Protein AF-A0A2E0M3D1-F1 (afdb_monomer_lite)

pLDDT: mean 83.85, std 12.65, range [38.84, 95.19]

Radius of gyration: 14.87 Å; chains: 1; bounding box: 35×29×34 Å

Secondary structure (DSSP, 8-state):
-PPPPPSS--HHHHHHHSTTTHHHHHHHHHHHHHHHHSHHHHHHHHHHHHHHHHTT-TTT-SSEEEEETTEEEEE-HHHHHHHTTTT--

Foldseek 3Di:
DPDDDDPDDDPLVVLCVDPNNVVVVVVVVVVVVVVCPDPVNVVVVVVQQVVCVVVVNVPVDDWGWADDDPDTDTHGVVVRVVVVVVPPD

Structure (mmCIF, N/CA/C/O backbone):
data_AF-A0A2E0M3D1-F1
#
_entry.id   AF-A0A2E0M3D1-F1
#
loop_
_atom_site.group_PDB
_atom_site.id
_atom_site.type_symbol
_atom_site.label_atom_id
_atom_site.label_alt_id
_atom_site.label_comp_id
_atom_site.label_asym_id
_atom_site.label_entity_id
_atom_site.label_seq_id
_atom_site.pdbx_PDB_ins_code
_atom_site.Cartn_x
_atom_site.Cartn_y
_atom_site.Cartn_z
_atom_site.occupancy
_atom_site.B_iso_or_equiv
_atom_site.auth_seq_id
_atom_site.auth_comp_id
_atom_site.auth_asym_id
_atom_site.auth_atom_id
_atom_site.pdbx_PDB_model_num
ATOM 1 N N . MET A 1 1 ? -5.887 -12.152 0.221 1.00 46.03 1 MET A N 1
ATOM 2 C CA . MET A 1 1 ? -5.159 -12.496 -1.016 1.00 46.03 1 MET A CA 1
ATOM 3 C C . MET A 1 1 ? -4.745 -11.235 -1.756 1.00 46.03 1 MET A C 1
ATOM 5 O O . MET A 1 1 ? -5.457 -10.237 -1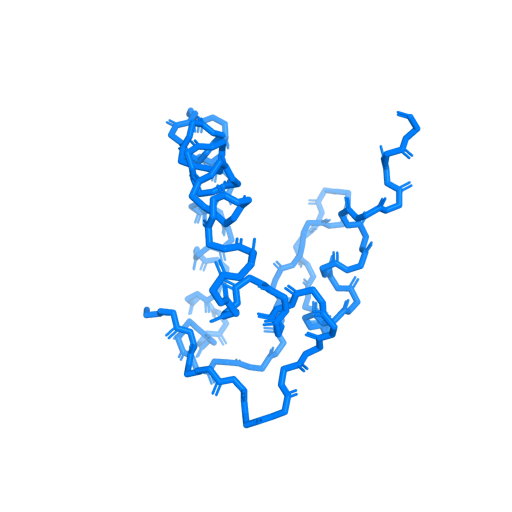.676 1.00 46.03 1 MET A O 1
ATOM 9 N N . ALA A 1 2 ? -3.591 -11.254 -2.426 1.00 54.72 2 ALA A N 1
ATOM 10 C CA . ALA A 1 2 ? -3.259 -10.218 -3.402 1.00 54.72 2 ALA A CA 1
ATOM 11 C C . ALA A 1 2 ? -4.192 -10.370 -4.621 1.00 54.72 2 ALA A C 1
ATOM 13 O O . ALA A 1 2 ? -4.505 -11.504 -4.980 1.00 54.72 2 ALA A O 1
ATOM 14 N N . PRO A 1 3 ? -4.668 -9.273 -5.234 1.00 63.22 3 PRO A N 1
ATOM 15 C CA . PRO A 1 3 ? -5.507 -9.366 -6.425 1.00 63.22 3 PRO A CA 1
ATOM 16 C C . PRO A 1 3 ? -4.739 -10.025 -7.579 1.00 63.22 3 PRO A C 1
ATOM 18 O O . PRO A 1 3 ? -3.511 -9.902 -7.657 1.00 63.22 3 PRO A O 1
ATOM 21 N N . ARG A 1 4 ? -5.468 -10.687 -8.489 1.00 72.94 4 ARG A N 1
ATOM 22 C CA . ARG A 1 4 ? -4.903 -11.201 -9.747 1.00 72.94 4 ARG A CA 1
ATOM 23 C C . ARG A 1 4 ? -4.180 -10.067 -10.483 1.00 72.94 4 ARG A C 1
ATOM 25 O O . ARG A 1 4 ? -4.606 -8.909 -10.431 1.00 72.94 4 ARG A O 1
ATOM 32 N N . ARG A 1 5 ? -3.065 -10.391 -11.146 1.00 74.00 5 ARG A N 1
ATOM 33 C CA . ARG A 1 5 ? -2.336 -9.411 -11.963 1.00 74.00 5 ARG A CA 1
ATOM 34 C C . ARG A 1 5 ? -3.258 -8.927 -13.085 1.00 74.00 5 ARG A C 1
ATOM 36 O O . ARG A 1 5 ? -3.972 -9.724 -13.684 1.00 74.00 5 ARG A O 1
ATOM 43 N N . ALA A 1 6 ? -3.261 -7.622 -13.338 1.00 78.06 6 ALA A N 1
ATOM 44 C CA . ALA A 1 6 ? -4.049 -7.050 -14.424 1.00 78.06 6 ALA A CA 1
ATOM 45 C C . ALA A 1 6 ? -3.498 -7.519 -15.779 1.00 78.06 6 ALA A C 1
ATOM 47 O O . ALA A 1 6 ? -2.279 -7.533 -15.947 1.00 78.06 6 ALA A O 1
ATOM 48 N N . LYS A 1 7 ? -4.387 -7.830 -16.736 1.00 82.62 7 LYS A N 1
ATOM 49 C CA . LYS A 1 7 ? -4.018 -8.210 -18.115 1.00 82.62 7 LYS A CA 1
ATOM 50 C C . LYS A 1 7 ? -3.132 -7.143 -18.773 1.00 82.62 7 LYS A C 1
ATOM 52 O O . LYS A 1 7 ? -2.094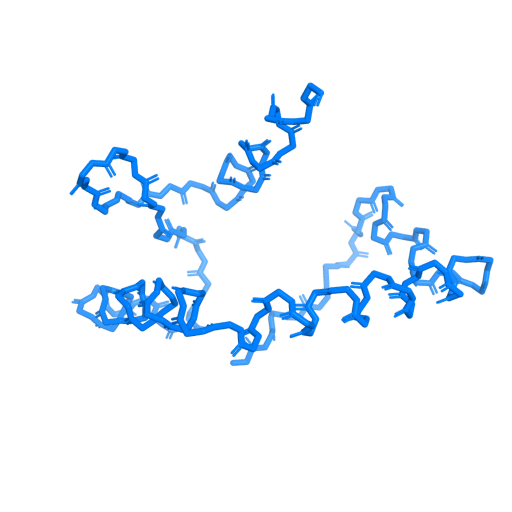 -7.467 -19.330 1.00 82.62 7 LYS A O 1
ATOM 57 N N . ASN A 1 8 ? -3.487 -5.868 -18.587 1.00 85.75 8 ASN A N 1
ATOM 58 C CA . ASN A 1 8 ? -2.731 -4.717 -19.084 1.00 85.75 8 ASN A CA 1
ATOM 59 C C . ASN A 1 8 ? -2.177 -3.889 -17.909 1.00 85.75 8 ASN A C 1
ATOM 61 O O . ASN A 1 8 ? -2.826 -2.941 -17.454 1.00 85.75 8 ASN A O 1
ATOM 65 N N . PRO A 1 9 ? -0.996 -4.238 -17.360 1.00 85.81 9 PRO A N 1
ATOM 66 C CA . PRO A 1 9 ? -0.403 -3.495 -16.256 1.00 85.81 9 PRO A CA 1
ATOM 67 C C . PRO A 1 9 ? 0.091 -2.116 -16.716 1.00 85.81 9 PRO A C 1
ATOM 69 O O . PRO A 1 9 ? 0.574 -1.944 -17.836 1.00 85.81 9 PRO A O 1
ATOM 72 N N . GLY A 1 10 ? 0.026 -1.128 -15.818 1.00 84.94 10 GLY A N 1
ATOM 73 C CA . GLY A 1 10 ? 0.602 0.199 -16.058 1.00 84.94 10 GLY A CA 1
ATOM 74 C C . GLY A 1 10 ? 2.133 0.169 -16.181 1.00 84.94 10 GLY A C 1
ATOM 75 O O . GLY A 1 10 ? 2.774 -0.791 -15.748 1.00 84.94 10 GLY A O 1
ATOM 76 N N . LYS A 1 11 ? 2.724 1.251 -16.716 1.00 89.19 11 LYS A N 1
ATOM 77 C CA . LYS A 1 11 ? 4.160 1.358 -17.066 1.00 89.19 11 LYS A CA 1
ATOM 78 C C . LYS A 1 11 ? 5.104 0.815 -15.979 1.00 89.19 11 LYS A C 1
ATOM 80 O O . LYS A 1 11 ? 5.900 -0.078 -16.248 1.00 89.19 11 LYS A O 1
ATOM 85 N N . THR A 1 12 ? 4.964 1.272 -14.731 1.00 86.94 12 THR A N 1
ATOM 86 C CA . THR A 1 12 ? 5.815 0.835 -13.605 1.00 86.94 12 THR A CA 1
ATOM 87 C C . THR A 1 12 ? 5.648 -0.645 -13.268 1.00 86.94 12 THR A C 1
ATOM 89 O O . THR A 1 12 ? 6.622 -1.334 -12.978 1.00 86.94 12 THR A O 1
ATOM 92 N N . SER A 1 13 ? 4.414 -1.156 -13.310 1.00 87.06 13 SER A N 1
ATOM 93 C CA . SER A 1 13 ? 4.155 -2.568 -13.027 1.00 87.06 13 SER A CA 1
ATOM 94 C C . SER A 1 13 ? 4.709 -3.461 -14.135 1.00 87.06 13 SER A C 1
ATOM 96 O O . SER A 1 13 ? 5.266 -4.509 -13.825 1.00 87.06 13 SER A O 1
ATOM 98 N N . ARG A 1 14 ? 4.630 -3.022 -15.398 1.00 91.50 14 ARG A N 1
ATOM 99 C CA . ARG A 1 14 ? 5.269 -3.697 -16.533 1.00 91.50 14 ARG A CA 1
ATOM 100 C C . ARG A 1 14 ? 6.791 -3.721 -16.383 1.00 91.50 14 ARG A C 1
ATOM 102 O O . ARG A 1 14 ? 7.391 -4.780 -16.509 1.00 91.50 14 ARG A O 1
ATOM 109 N N . TYR A 1 15 ? 7.402 -2.593 -16.014 1.00 92.56 15 TYR A N 1
ATOM 110 C CA . TYR A 1 15 ? 8.840 -2.522 -15.745 1.00 92.56 15 TYR A CA 1
ATOM 111 C C . TYR A 1 15 ? 9.266 -3.498 -14.637 1.00 92.56 15 TYR A C 1
ATOM 113 O O . TYR A 1 15 ? 10.179 -4.288 -14.849 1.00 92.56 15 TYR A O 1
ATOM 121 N N . TYR A 1 16 ? 8.571 -3.531 -13.496 1.00 90.62 16 TYR A N 1
ATOM 122 C CA . TYR A 1 16 ? 8.876 -4.477 -12.410 1.00 90.62 16 TYR A CA 1
ATOM 123 C C . TYR A 1 16 ? 8.675 -5.955 -12.768 1.00 90.62 16 TYR A C 1
ATOM 125 O O . TYR A 1 16 ? 9.262 -6.813 -12.113 1.00 90.62 16 TYR A O 1
ATOM 133 N N . GLN A 1 17 ? 7.846 -6.257 -13.769 1.00 89.12 17 GLN A N 1
ATOM 134 C CA . GLN A 1 17 ? 7.662 -7.615 -14.289 1.00 89.12 17 GLN A CA 1
ATOM 135 C C . GLN A 1 17 ? 8.723 -8.000 -15.332 1.00 89.12 17 GLN A C 1
ATOM 137 O O . GLN A 1 17 ? 8.916 -9.185 -15.574 1.00 89.12 17 GLN A O 1
ATOM 142 N N . SER A 1 18 ? 9.421 -7.027 -15.925 1.00 91.88 18 SER A N 1
ATOM 143 C CA . SER A 1 18 ? 10.496 -7.273 -16.892 1.00 91.88 18 SER A CA 1
ATOM 144 C C . SER A 1 18 ? 11.791 -7.749 -16.222 1.00 91.88 18 SER A C 1
ATOM 146 O O . SER A 1 18 ? 12.061 -7.420 -15.062 1.00 91.88 18 SER A O 1
ATOM 148 N N . ALA A 1 19 ? 12.647 -8.439 -16.984 1.00 90.75 19 ALA A N 1
ATOM 149 C CA . ALA A 1 19 ? 13.983 -8.839 -16.531 1.00 90.75 19 ALA A CA 1
ATOM 150 C C . ALA A 1 19 ? 14.816 -7.630 -16.055 1.00 90.75 19 ALA A C 1
ATOM 152 O O . ALA A 1 19 ? 15.406 -7.661 -14.973 1.00 90.75 19 ALA A O 1
ATOM 153 N N . LYS A 1 20 ? 14.764 -6.515 -16.799 1.00 92.88 20 LYS A N 1
ATOM 154 C CA .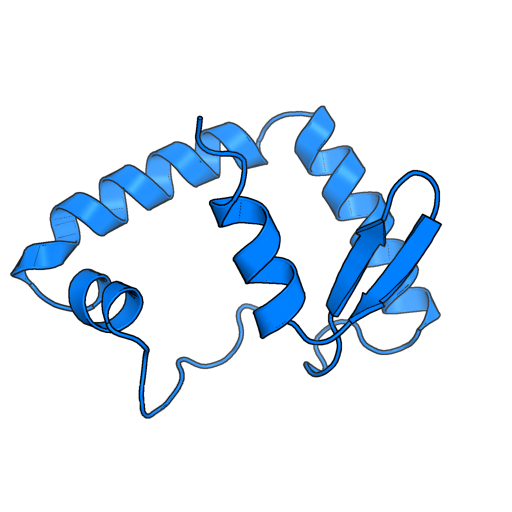 LYS A 1 20 ? 15.490 -5.269 -16.492 1.00 92.88 20 LYS A CA 1
ATOM 155 C C . LYS A 1 20 ? 15.079 -4.657 -15.144 1.00 92.88 20 LYS A C 1
ATOM 157 O O . LYS A 1 20 ? 15.914 -4.127 -14.418 1.00 92.88 20 LYS A O 1
ATOM 162 N N . GLY A 1 21 ? 13.796 -4.737 -14.784 1.00 92.19 21 GLY A N 1
ATOM 163 C CA . GLY A 1 21 ? 13.263 -4.144 -13.552 1.00 92.19 21 GLY A CA 1
ATOM 164 C C . GLY A 1 21 ? 13.281 -5.058 -12.327 1.00 92.19 21 GLY A C 1
ATOM 165 O O . GLY A 1 21 ? 12.905 -4.612 -11.238 1.00 92.19 21 GLY A O 1
ATOM 166 N N . ARG A 1 22 ? 13.731 -6.311 -12.463 1.00 92.44 22 ARG A N 1
ATOM 167 C CA . ARG A 1 22 ? 13.695 -7.316 -11.390 1.00 92.44 22 ARG A CA 1
ATOM 168 C C . ARG A 1 22 ? 14.469 -6.878 -10.145 1.00 92.44 22 ARG A C 1
ATOM 170 O O . ARG A 1 22 ? 13.927 -6.926 -9.042 1.00 92.44 22 ARG A O 1
ATOM 177 N N . LYS A 1 23 ? 15.696 -6.368 -10.318 1.00 93.94 23 LYS A N 1
ATOM 178 C CA . LYS A 1 23 ? 16.523 -5.844 -9.211 1.00 93.94 23 LYS A CA 1
ATOM 179 C C . LYS A 1 23 ? 15.824 -4.683 -8.487 1.00 93.94 23 LYS A C 1
ATOM 181 O O . LYS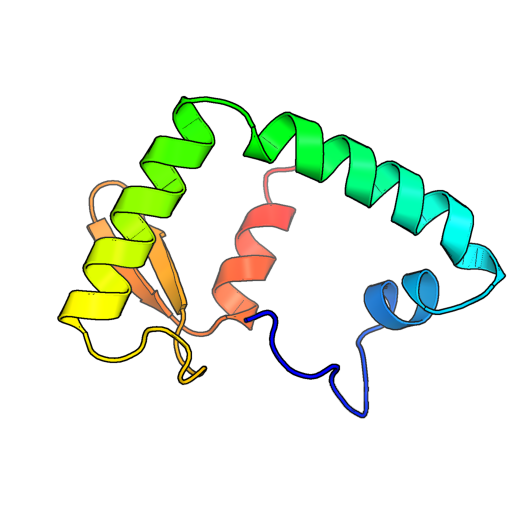 A 1 23 ? 15.787 -4.644 -7.258 1.00 93.94 23 LYS A O 1
ATOM 186 N N . SER A 1 24 ? 15.212 -3.765 -9.236 1.00 92.81 24 SER A N 1
ATOM 187 C CA . SER A 1 24 ? 14.450 -2.632 -8.689 1.00 92.81 24 SER A CA 1
ATOM 188 C C . SER A 1 24 ? 13.213 -3.086 -7.907 1.00 92.81 24 SER A C 1
ATOM 190 O O . SER A 1 24 ? 12.921 -2.544 -6.838 1.00 92.81 24 SER A O 1
ATOM 192 N N . TYR A 1 25 ? 12.510 -4.111 -8.397 1.00 92.75 25 TYR A N 1
ATOM 193 C CA . TYR A 1 25 ? 11.371 -4.707 -7.702 1.00 92.75 25 TYR A CA 1
ATOM 194 C C . TYR A 1 25 ? 11.774 -5.332 -6.360 1.00 92.75 25 TYR A C 1
ATOM 196 O O . TYR A 1 25 ? 11.119 -5.071 -5.350 1.00 92.75 25 TYR A O 1
ATOM 204 N N . GLU A 1 26 ? 12.867 -6.096 -6.310 1.00 93.69 26 GLU A N 1
ATOM 205 C CA . GLU A 1 26 ? 13.337 -6.711 -5.060 1.00 93.69 26 GLU A CA 1
ATOM 206 C C . GLU A 1 26 ? 13.773 -5.656 -4.029 1.00 93.69 26 GLU A C 1
ATOM 208 O O . GLU A 1 26 ? 13.395 -5.741 -2.854 1.00 93.69 26 GLU A O 1
ATOM 213 N N . LYS A 1 27 ? 14.459 -4.585 -4.462 1.00 94.62 27 LYS A N 1
ATOM 214 C CA . LYS A 1 27 ? 14.771 -3.428 -3.598 1.00 94.62 27 LYS A CA 1
ATOM 215 C C . LYS A 1 27 ? 13.498 -2.803 -3.014 1.00 94.62 27 LYS A C 1
ATOM 217 O O . LYS A 1 27 ? 13.399 -2.597 -1.800 1.00 94.62 27 LYS A O 1
ATOM 222 N N . GLN A 1 28 ? 12.494 -2.552 -3.857 1.00 91.50 28 GLN A N 1
ATOM 223 C CA . GLN A 1 28 ? 11.206 -1.999 -3.431 1.00 91.50 28 GLN A CA 1
ATOM 224 C C . GLN A 1 28 ? 10.470 -2.942 -2.467 1.00 91.50 28 GLN A C 1
ATOM 226 O O . GLN A 1 28 ? 9.915 -2.491 -1.463 1.00 91.50 28 GLN A O 1
ATOM 231 N N . LYS A 1 29 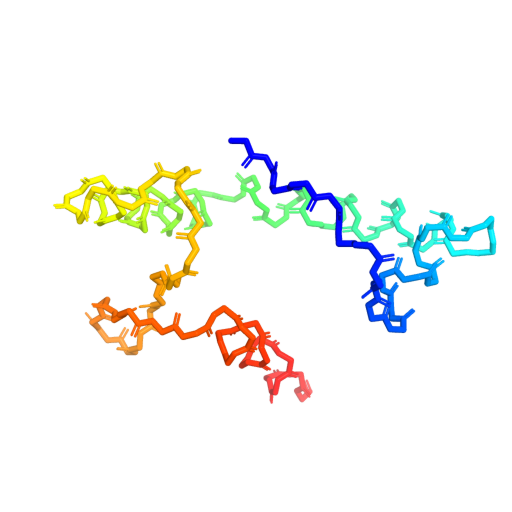? 10.497 -4.253 -2.723 1.00 92.31 29 LYS A N 1
ATOM 232 C CA . LYS A 1 29 ? 9.900 -5.282 -1.863 1.00 92.31 29 LYS A CA 1
ATOM 233 C C . LYS A 1 29 ? 10.557 -5.310 -0.483 1.00 92.31 29 LYS A C 1
ATOM 235 O O . LYS A 1 29 ? 9.838 -5.300 0.518 1.00 92.31 29 LYS A O 1
ATOM 240 N N . LYS A 1 30 ? 11.894 -5.265 -0.403 1.00 94.56 30 LYS A N 1
ATOM 241 C CA . LYS A 1 30 ? 12.639 -5.194 0.869 1.00 94.56 30 LYS A CA 1
ATOM 242 C C . LYS A 1 30 ? 12.282 -3.930 1.656 1.00 94.56 30 LYS A C 1
ATOM 244 O O . LYS A 1 30 ? 11.938 -4.019 2.836 1.00 94.56 30 LYS A O 1
ATOM 249 N N . LYS A 1 31 ? 12.262 -2.768 0.993 1.00 92.88 31 LYS A N 1
ATOM 250 C CA . LYS A 1 31 ? 11.839 -1.493 1.598 1.00 92.88 31 LYS A CA 1
ATOM 251 C C . LYS A 1 31 ? 10.410 -1.572 2.139 1.00 92.88 31 LYS A C 1
ATOM 253 O O . LYS A 1 31 ? 10.156 -1.211 3.288 1.00 92.88 31 LYS A O 1
ATOM 258 N N . GLN A 1 32 ? 9.477 -2.085 1.339 1.00 89.69 32 GLN A N 1
ATOM 259 C CA . GLN A 1 32 ? 8.079 -2.203 1.738 1.00 89.69 32 GLN A CA 1
ATOM 260 C C . GLN A 1 32 ? 7.893 -3.191 2.897 1.00 89.69 32 GLN A C 1
ATOM 262 O O . GLN A 1 32 ? 7.075 -2.928 3.778 1.00 89.69 32 GLN A O 1
ATOM 267 N N . LYS A 1 33 ? 8.667 -4.287 2.942 1.00 93.44 33 LYS A N 1
ATOM 268 C CA . LYS A 1 33 ? 8.688 -5.232 4.071 1.00 93.44 33 LYS A CA 1
ATOM 269 C C . LYS A 1 33 ? 9.082 -4.519 5.369 1.00 93.44 33 LYS A C 1
ATOM 271 O O . LYS A 1 33 ? 8.329 -4.618 6.333 1.00 93.44 33 LYS A O 1
ATOM 276 N N . LYS A 1 34 ? 10.172 -3.738 5.358 1.00 93.56 34 LYS A N 1
ATOM 277 C CA . LYS A 1 34 ? 10.642 -2.950 6.518 1.00 93.56 34 LYS A CA 1
ATOM 278 C C . LYS A 1 34 ? 9.606 -1.924 6.990 1.00 93.56 34 LYS A C 1
ATOM 280 O O . LYS A 1 34 ? 9.358 -1.790 8.179 1.00 93.56 34 LYS A O 1
ATOM 285 N N . ILE A 1 35 ? 8.949 -1.218 6.069 1.00 89.38 35 ILE A N 1
ATOM 286 C CA . ILE A 1 35 ? 7.892 -0.257 6.429 1.00 89.38 35 ILE A CA 1
ATOM 287 C C . ILE A 1 35 ? 6.687 -0.986 7.041 1.00 89.38 35 ILE A C 1
ATOM 289 O O . ILE A 1 35 ? 6.135 -0.559 8.055 1.00 89.38 35 ILE A O 1
ATOM 293 N N . ASN A 1 36 ? 6.274 -2.099 6.434 1.00 87.75 36 ASN A N 1
ATOM 294 C CA . ASN A 1 36 ? 5.079 -2.841 6.832 1.00 87.75 36 ASN A CA 1
ATOM 295 C C . ASN A 1 36 ? 5.230 -3.614 8.147 1.00 87.75 36 ASN A C 1
ATOM 297 O O . ASN A 1 36 ? 4.199 -3.980 8.720 1.00 87.75 36 ASN A O 1
ATOM 301 N N . SER A 1 37 ? 6.458 -3.886 8.597 1.00 92.25 37 SER A N 1
ATOM 302 C CA . SER A 1 37 ? 6.727 -4.547 9.877 1.00 92.25 37 SER A CA 1
ATOM 303 C C . SER A 1 37 ? 6.594 -3.607 11.077 1.00 92.25 37 SER A C 1
ATOM 305 O O . SER A 1 37 ? 6.393 -4.090 12.187 1.00 92.25 37 SER A O 1
ATOM 307 N N 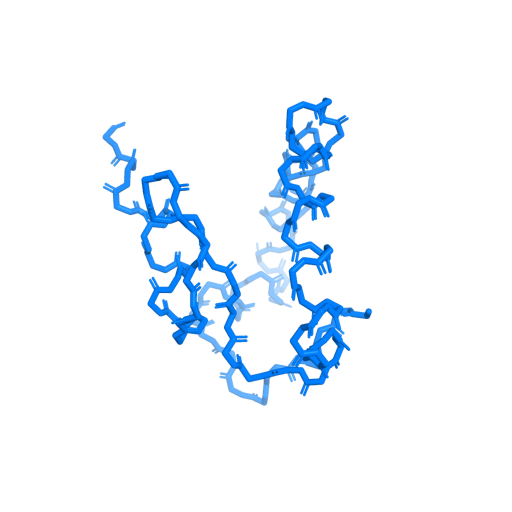. THR A 1 38 ? 6.628 -2.285 10.872 1.00 94.44 38 THR A N 1
ATOM 308 C CA . THR A 1 38 ? 6.485 -1.305 11.962 1.00 94.44 38 THR A CA 1
ATOM 309 C C . THR A 1 38 ? 5.131 -1.419 12.674 1.00 94.44 38 THR A C 1
ATOM 311 O O . THR A 1 38 ? 4.086 -1.628 12.042 1.00 94.44 38 THR A O 1
ATOM 314 N N . ALA A 1 39 ? 5.124 -1.228 13.998 1.00 95.19 39 ALA A N 1
ATOM 315 C CA . ALA A 1 39 ? 3.909 -1.276 14.815 1.00 95.19 39 ALA A CA 1
ATOM 316 C C . ALA A 1 39 ? 2.842 -0.278 14.327 1.00 95.19 39 ALA A C 1
ATOM 318 O O . ALA A 1 39 ? 1.672 -0.641 14.168 1.00 95.19 39 ALA A O 1
ATOM 319 N N . ALA A 1 40 ? 3.258 0.940 13.965 1.00 90.06 40 ALA A N 1
ATOM 320 C CA . ALA A 1 40 ? 2.381 1.967 13.407 1.00 90.06 40 ALA A CA 1
ATOM 321 C C . ALA A 1 40 ? 1.671 1.495 12.124 1.00 90.06 40 ALA A C 1
ATOM 323 O O . ALA A 1 40 ? 0.444 1.599 12.009 1.00 90.06 40 ALA A O 1
ATOM 324 N N . LYS A 1 41 ? 2.398 0.894 11.166 1.00 90.38 41 LYS A N 1
ATOM 325 C CA . LYS A 1 41 ? 1.780 0.366 9.936 1.00 90.38 41 LYS A CA 1
ATOM 326 C C . LYS A 1 41 ? 0.911 -0.860 10.185 1.00 90.38 41 LYS A C 1
ATOM 328 O O . LYS A 1 41 ? -0.109 -1.016 9.506 1.00 90.38 41 LYS A O 1
ATOM 333 N N . ARG A 1 42 ? 1.256 -1.711 11.155 1.00 92.50 42 ARG A N 1
ATOM 334 C CA . ARG A 1 42 ? 0.399 -2.833 11.574 1.00 92.50 42 ARG A CA 1
ATOM 335 C C . ARG A 1 42 ? -0.928 -2.331 12.151 1.00 92.50 42 ARG A C 1
ATOM 337 O O . ARG A 1 42 ? -1.976 -2.800 11.704 1.00 92.50 42 ARG A O 1
ATOM 344 N N . LYS A 1 43 ? -0.906 -1.340 13.053 1.00 91.75 43 LYS A N 1
ATOM 345 C CA . LYS A 1 43 ? -2.113 -0.705 13.622 1.00 91.75 43 LYS A CA 1
ATOM 346 C C . LYS A 1 43 ? -2.976 -0.071 12.529 1.00 91.75 43 LYS A C 1
ATOM 348 O O . LYS A 1 43 ? -4.162 -0.384 12.429 1.00 91.75 43 LYS A O 1
ATOM 353 N N . TYR A 1 44 ? -2.360 0.710 11.640 1.00 90.19 44 TYR A N 1
ATOM 354 C CA . TYR A 1 44 ? -3.024 1.323 10.484 1.00 90.19 44 TYR A CA 1
ATOM 355 C C . TYR A 1 44 ? -3.763 0.288 9.617 1.00 90.19 44 TYR A C 1
ATOM 357 O O . TYR A 1 44 ? -4.949 0.430 9.314 1.00 90.19 44 TYR A O 1
ATOM 365 N N . ARG A 1 45 ? -3.088 -0.811 9.256 1.00 89.75 45 ARG A N 1
ATOM 366 C CA . ARG A 1 45 ? -3.688 -1.907 8.480 1.00 89.75 45 ARG A CA 1
ATOM 367 C C . ARG A 1 45 ? -4.809 -2.620 9.236 1.00 89.75 45 ARG A C 1
ATOM 369 O O . ARG A 1 45 ? -5.806 -2.971 8.611 1.00 89.75 45 ARG A O 1
ATOM 376 N N . LYS A 1 46 ? -4.663 -2.835 10.550 1.00 92.31 46 LYS A N 1
ATOM 377 C CA . LYS A 1 46 ? -5.688 -3.474 11.396 1.00 92.31 46 LYS A CA 1
ATOM 378 C C . LYS A 1 46 ? -6.991 -2.673 11.363 1.00 92.31 46 LYS A C 1
ATOM 380 O O . LYS A 1 46 ? -8.046 -3.262 11.142 1.00 92.31 46 LYS A O 1
ATOM 385 N N . ILE A 1 47 ? -6.911 -1.348 11.499 1.00 91.19 47 ILE A N 1
ATOM 386 C CA . ILE A 1 47 ? -8.067 -0.440 11.432 1.00 91.19 47 ILE A CA 1
ATOM 387 C C . ILE A 1 47 ? -8.770 -0.549 10.071 1.00 91.19 47 ILE A C 1
ATOM 389 O O . ILE A 1 47 ? -9.974 -0.807 10.014 1.00 91.19 47 ILE A O 1
ATOM 393 N N . LEU A 1 48 ? -8.015 -0.455 8.970 1.00 89.56 48 LEU A N 1
ATOM 394 C CA . LEU A 1 48 ? -8.579 -0.591 7.622 1.00 89.56 48 LEU A CA 1
ATOM 395 C C . LEU A 1 48 ? -9.244 -1.952 7.401 1.00 89.56 48 LEU A C 1
ATOM 397 O O . LEU A 1 48 ? -10.339 -2.021 6.849 1.00 89.56 48 LEU A O 1
ATOM 401 N N . SER A 1 49 ? -8.609 -3.041 7.838 1.00 90.19 49 SER A N 1
ATOM 402 C CA . SER A 1 49 ? -9.172 -4.387 7.707 1.00 90.19 49 SER A CA 1
ATOM 403 C C . SER A 1 49 ? -10.461 -4.556 8.509 1.00 90.19 49 SER A C 1
ATOM 405 O O . SER A 1 49 ? -11.412 -5.124 7.980 1.00 90.19 49 SER A O 1
ATOM 407 N N . ARG A 1 50 ? -10.545 -4.019 9.737 1.00 92.19 50 ARG A N 1
ATOM 408 C CA . ARG A 1 50 ? -11.793 -4.025 10.526 1.00 92.19 50 ARG A CA 1
ATOM 409 C C . ARG A 1 50 ? -12.923 -3.327 9.774 1.00 92.19 50 ARG A C 1
ATOM 411 O O . ARG A 1 50 ? -14.013 -3.881 9.664 1.00 92.19 50 ARG A O 1
ATOM 418 N N . ARG A 1 51 ? -12.653 -2.155 9.186 1.00 90.81 51 ARG A N 1
ATOM 419 C CA . ARG A 1 51 ? -13.658 -1.428 8.398 1.00 90.81 51 ARG A CA 1
ATOM 420 C C . ARG A 1 51 ? -14.063 -2.185 7.134 1.00 90.81 51 ARG A C 1
ATOM 422 O O . ARG A 1 51 ? -15.252 -2.256 6.851 1.00 90.81 51 ARG A O 1
ATOM 429 N N . ARG A 1 52 ? -13.112 -2.795 6.414 1.00 90.88 52 ARG A N 1
ATOM 430 C CA . ARG A 1 52 ? -13.409 -3.634 5.237 1.00 90.88 52 ARG A CA 1
ATOM 431 C C . ARG A 1 52 ? -14.291 -4.837 5.583 1.00 90.88 52 ARG A C 1
ATOM 433 O O . ARG A 1 52 ? -15.173 -5.154 4.796 1.00 90.88 52 ARG A O 1
ATOM 440 N N . ARG A 1 53 ? -14.081 -5.477 6.743 1.00 91.25 53 ARG A N 1
ATOM 441 C CA . ARG A 1 53 ? -14.955 -6.559 7.238 1.00 91.25 53 ARG A CA 1
ATOM 442 C C . ARG A 1 53 ? -16.351 -6.050 7.573 1.00 91.25 53 ARG A C 1
ATOM 444 O O . ARG A 1 53 ? -17.310 -6.619 7.081 1.00 91.25 53 ARG A O 1
ATOM 451 N N . LYS A 1 54 ? -16.457 -4.936 8.313 1.00 91.56 54 LYS A N 1
ATOM 452 C CA . LYS A 1 54 ? -17.751 -4.306 8.647 1.00 91.56 54 LYS A CA 1
ATOM 453 C C . LYS A 1 54 ? -18.561 -3.930 7.400 1.00 91.56 54 LYS A C 1
ATOM 455 O O . LYS A 1 54 ? -19.777 -3.936 7.438 1.00 91.56 54 LYS A O 1
ATOM 460 N N . LEU A 1 55 ? -17.881 -3.580 6.311 1.00 89.25 55 LEU A N 1
ATOM 461 C CA . LEU A 1 55 ? -18.499 -3.238 5.030 1.00 89.25 55 LEU A CA 1
ATOM 462 C C . LEU A 1 55 ? -18.712 -4.451 4.105 1.00 89.25 55 LEU A C 1
ATOM 464 O O . LEU A 1 55 ? -19.172 -4.270 2.987 1.00 89.25 55 LEU A O 1
ATOM 468 N N . GLY A 1 56 ? -18.309 -5.663 4.502 1.00 89.12 56 GLY A N 1
ATOM 469 C CA . GLY A 1 56 ? -18.451 -6.866 3.673 1.00 89.12 56 GLY A CA 1
ATOM 470 C C . GLY A 1 56 ? -17.593 -6.897 2.398 1.00 89.12 56 GLY A C 1
ATOM 471 O O . GLY A 1 56 ? -17.785 -7.774 1.560 1.00 89.12 56 GLY A O 1
ATOM 472 N N . ILE A 1 57 ? -16.632 -5.977 2.243 1.00 87.31 57 ILE A N 1
ATOM 473 C CA . ILE A 1 57 ? -15.794 -5.818 1.033 1.00 87.31 57 ILE A CA 1
ATOM 474 C C . ILE A 1 57 ? -14.410 -6.470 1.152 1.00 87.31 57 ILE A C 1
ATOM 476 O O . ILE A 1 57 ? -13.587 -6.396 0.236 1.00 87.31 57 ILE A O 1
ATOM 480 N N . MET A 1 58 ? -14.088 -7.073 2.299 1.00 86.62 58 MET A N 1
ATOM 481 C CA . MET A 1 58 ? -12.780 -7.697 2.500 1.00 86.62 58 MET A CA 1
ATOM 482 C C . MET A 1 58 ? -12.574 -8.842 1.501 1.00 86.62 58 MET A C 1
ATOM 484 O O . MET A 1 58 ? -13.318 -9.810 1.497 1.00 86.62 58 MET A O 1
ATOM 488 N N . GLY A 1 59 ? -11.547 -8.729 0.656 1.00 81.62 59 GLY A N 1
ATOM 489 C CA . GLY A 1 59 ? -11.200 -9.760 -0.329 1.00 81.62 59 GLY A CA 1
ATOM 490 C C . GLY A 1 59 ? -12.019 -9.736 -1.624 1.00 81.62 59 GLY A C 1
ATOM 491 O O . GLY A 1 59 ? -11.584 -10.352 -2.587 1.00 81.62 59 GLY A O 1
ATOM 492 N N . LYS A 1 60 ? -13.120 -8.975 -1.689 1.00 81.19 60 LYS A N 1
ATOM 493 C CA . LYS A 1 60 ? -14.022 -8.928 -2.857 1.00 81.19 60 LYS A CA 1
ATOM 494 C C . LYS A 1 60 ? -13.589 -7.950 -3.961 1.00 81.19 60 LYS A C 1
ATOM 496 O O . LYS A 1 60 ? -14.146 -7.958 -5.050 1.00 81.19 60 LYS A O 1
ATOM 501 N N . GLY A 1 61 ? -12.580 -7.114 -3.706 1.00 75.88 61 GLY A N 1
ATOM 502 C CA . GLY A 1 61 ? -12.166 -6.059 -4.641 1.00 75.88 61 GLY A CA 1
ATOM 503 C C . GLY A 1 61 ? -13.094 -4.835 -4.604 1.00 75.88 61 GLY A C 1
ATOM 504 O O . GLY A 1 61 ? -13.839 -4.646 -3.647 1.00 75.88 61 GLY A O 1
ATOM 505 N N . GLY A 1 62 ? -13.005 -3.962 -5.614 1.00 81.69 62 GLY A N 1
ATOM 506 C CA . GLY A 1 62 ? -13.831 -2.749 -5.711 1.00 81.69 62 GLY A CA 1
ATOM 507 C C . GLY A 1 62 ? -13.256 -1.524 -4.988 1.00 81.69 62 GLY A C 1
ATOM 508 O O . GLY A 1 62 ? -12.054 -1.254 -5.067 1.00 81.69 62 GLY A O 1
ATOM 509 N N . LYS A 1 63 ? -14.128 -0.741 -4.332 1.00 84.25 63 LYS A N 1
ATOM 510 C CA . LYS A 1 63 ? -13.743 0.478 -3.597 1.00 84.25 63 LYS A CA 1
ATOM 511 C C . LYS A 1 63 ? -12.770 0.133 -2.463 1.00 84.25 63 LYS A C 1
ATOM 513 O O . LYS A 1 63 ? -12.931 -0.863 -1.762 1.00 84.25 63 LYS A O 1
ATOM 518 N N . ASP A 1 64 ? -11.761 0.973 -2.270 1.00 84.88 64 ASP A N 1
ATOM 519 C CA . ASP A 1 64 ? -10.783 0.840 -1.196 1.00 84.88 64 ASP A CA 1
ATOM 520 C C . ASP A 1 64 ? -11.137 1.749 -0.015 1.00 84.88 64 ASP A C 1
ATOM 522 O O . ASP A 1 64 ? -11.713 2.823 -0.188 1.00 84.88 64 ASP A O 1
ATOM 526 N N . VAL A 1 65 ? -10.773 1.322 1.193 1.00 87.56 65 VAL A N 1
ATOM 527 C CA . VAL A 1 65 ? -10.935 2.131 2.405 1.00 87.56 65 VAL A CA 1
ATOM 528 C C . VAL A 1 65 ? -9.683 2.981 2.579 1.00 87.56 65 VAL A C 1
ATOM 530 O O . VAL A 1 65 ? -8.571 2.455 2.674 1.00 87.56 65 VAL A O 1
ATOM 533 N N . SER A 1 66 ? -9.876 4.290 2.664 1.00 84.38 66 SER A N 1
ATOM 534 C CA . SER A 1 66 ? -8.820 5.285 2.817 1.00 84.38 66 SER A CA 1
ATOM 535 C C . SER A 1 66 ? -8.966 6.060 4.120 1.00 84.38 66 SER A C 1
ATOM 537 O O . SER A 1 66 ? -10.080 6.267 4.604 1.00 84.38 66 SER A O 1
ATOM 539 N N . HIS A 1 67 ? -7.837 6.495 4.680 1.00 81.31 67 HIS A N 1
ATOM 540 C CA . HIS A 1 67 ? -7.837 7.490 5.751 1.00 81.31 67 HIS A CA 1
ATOM 541 C C . HIS A 1 67 ? -7.847 8.879 5.114 1.00 81.31 67 HIS A C 1
ATOM 543 O O . HIS A 1 67 ? -6.885 9.252 4.438 1.00 81.31 67 HIS A O 1
ATOM 549 N N . LYS A 1 68 ? -8.926 9.630 5.332 1.00 80.94 68 LYS A N 1
ATOM 550 C CA . LYS A 1 68 ? -9.025 11.051 4.990 1.00 80.94 68 LYS A CA 1
ATOM 551 C C . LYS A 1 68 ? -9.165 11.837 6.287 1.00 80.94 68 LYS A C 1
ATOM 553 O O . LYS A 1 68 ? -10.231 11.825 6.902 1.00 80.94 68 LYS A O 1
ATOM 558 N N . GLY A 1 69 ? -8.069 12.461 6.718 1.00 77.88 69 GLY A N 1
ATOM 559 C CA . GLY A 1 69 ? -7.983 13.067 8.047 1.00 77.88 69 GLY A CA 1
ATOM 560 C C . GLY A 1 69 ? -8.317 12.035 9.127 1.00 77.88 69 GLY A C 1
ATOM 561 O O . GLY A 1 69 ? -7.740 10.946 9.144 1.00 77.88 69 GLY A O 1
ATOM 562 N N . ASN A 1 70 ? -9.318 12.349 9.950 1.00 78.75 70 ASN A N 1
ATOM 563 C CA . ASN A 1 70 ? -9.751 11.517 11.077 1.00 78.75 70 ASN A CA 1
ATOM 564 C C . ASN A 1 70 ? -10.835 10.483 10.710 1.00 78.75 70 ASN A C 1
ATOM 566 O O . ASN A 1 70 ? -11.317 9.761 11.580 1.00 78.75 70 ASN A O 1
ATOM 570 N N . ARG A 1 71 ? -11.243 10.390 9.433 1.00 85.69 71 ARG A N 1
ATOM 571 C CA . ARG A 1 71 ? -12.344 9.518 8.983 1.00 85.69 71 ARG A CA 1
ATOM 572 C C . ARG A 1 71 ? -11.884 8.454 7.984 1.00 85.69 71 ARG A C 1
ATOM 574 O O . ARG A 1 71 ? -10.966 8.656 7.186 1.00 85.69 71 ARG A O 1
ATOM 581 N N . LEU A 1 72 ? -12.573 7.309 8.003 1.00 88.44 72 LEU A N 1
ATOM 582 C CA . LEU A 1 72 ? -12.414 6.236 7.018 1.00 88.44 72 LEU A CA 1
ATOM 583 C C . LEU A 1 72 ? -13.460 6.371 5.914 1.00 88.44 72 LEU A C 1
ATOM 585 O O . LEU A 1 72 ? -14.653 6.230 6.178 1.00 88.44 72 LEU A O 1
ATOM 589 N N . THR A 1 73 ? -13.016 6.580 4.676 1.00 89.25 73 THR A N 1
ATOM 590 C CA . THR A 1 73 ? -13.909 6.771 3.520 1.00 89.25 73 THR A CA 1
ATOM 591 C C . THR A 1 73 ? -13.664 5.724 2.441 1.00 89.25 73 THR A C 1
ATOM 593 O O . THR A 1 73 ? -12.539 5.247 2.272 1.00 89.25 73 THR A O 1
ATOM 596 N N . LEU A 1 74 ? -14.724 5.357 1.718 1.00 89.56 74 LEU A N 1
ATOM 597 C CA . LEU A 1 74 ? -14.627 4.502 0.540 1.00 89.56 74 LEU A CA 1
ATOM 598 C C . LEU A 1 74 ? -14.253 5.333 -0.680 1.00 89.56 74 LEU A C 1
ATOM 600 O O . LEU A 1 74 ? -14.864 6.363 -0.951 1.00 89.56 74 LEU A O 1
ATOM 604 N N . GLU A 1 75 ? -13.284 4.858 -1.450 1.00 87.25 75 GLU A N 1
ATOM 605 C CA . GLU A 1 75 ? -12.866 5.538 -2.666 1.00 87.25 75 GLU A CA 1
ATOM 606 C C . GLU A 1 75 ? -12.339 4.595 -3.740 1.00 87.25 75 GLU A C 1
ATOM 608 O O . GLU A 1 75 ? -12.053 3.424 -3.509 1.00 87.25 75 GLU A O 1
ATOM 613 N N . ILE A 1 76 ? -12.200 5.122 -4.952 1.00 86.50 76 ILE A N 1
ATOM 614 C CA . ILE A 1 76 ? -11.648 4.369 -6.074 1.00 86.50 76 ILE A CA 1
ATOM 615 C C . ILE A 1 76 ? -10.164 4.068 -5.782 1.00 86.50 76 ILE A C 1
ATOM 617 O O . ILE A 1 76 ? -9.402 5.008 -5.523 1.00 86.50 76 ILE A O 1
ATOM 621 N N . PRO A 1 77 ? -9.699 2.806 -5.894 1.00 82.12 77 PRO A N 1
ATOM 622 C CA . PRO A 1 77 ? -8.316 2.433 -5.581 1.00 82.12 77 PRO A CA 1
ATOM 623 C C . PRO A 1 77 ? -7.261 3.242 -6.344 1.00 82.12 77 PRO A C 1
ATOM 625 O O . PRO A 1 77 ? -6.195 3.530 -5.803 1.00 82.12 77 PRO A O 1
ATOM 628 N N . LYS A 1 78 ? -7.546 3.625 -7.598 1.00 79.31 78 LYS A N 1
ATOM 629 C CA . LYS A 1 78 ? -6.660 4.470 -8.416 1.00 79.31 78 LYS A CA 1
ATOM 630 C C . LYS A 1 78 ? -6.450 5.845 -7.769 1.00 79.31 78 LYS A C 1
ATOM 632 O O . LYS A 1 78 ? -5.307 6.273 -7.641 1.00 79.31 78 LYS A O 1
ATOM 637 N N . LYS A 1 79 ? -7.528 6.483 -7.290 1.00 84.06 79 LYS A N 1
ATOM 638 C CA . LYS A 1 79 ? -7.468 7.770 -6.575 1.00 84.06 79 LYS A CA 1
ATOM 639 C C . LYS A 1 79 ? -6.741 7.629 -5.229 1.00 84.06 79 LYS A C 1
ATOM 641 O O . LYS A 1 79 ? -5.889 8.458 -4.927 1.00 84.06 79 LYS A O 1
ATOM 646 N N . ASN A 1 80 ? -6.993 6.550 -4.477 1.00 82.88 80 ASN A N 1
ATOM 647 C CA . ASN A 1 80 ? -6.292 6.279 -3.210 1.00 82.88 80 ASN A CA 1
ATOM 648 C C . ASN A 1 80 ? -4.774 6.165 -3.407 1.00 82.88 80 ASN A C 1
ATOM 650 O O . ASN A 1 80 ? -3.982 6.851 -2.764 1.00 82.88 80 ASN A O 1
ATOM 654 N N . ARG A 1 81 ? -4.359 5.318 -4.357 1.00 78.69 81 ARG A N 1
ATOM 655 C CA . ARG A 1 81 ? -2.941 5.044 -4.629 1.00 78.69 81 ARG A CA 1
ATOM 656 C C . ARG A 1 81 ? -2.198 6.267 -5.166 1.00 78.69 81 ARG A C 1
ATOM 658 O O . ARG A 1 81 ? -1.028 6.432 -4.836 1.00 78.69 81 ARG A O 1
ATOM 665 N N . ALA A 1 82 ? -2.867 7.128 -5.937 1.00 78.94 82 ALA A N 1
ATOM 666 C CA . ALA A 1 82 ? -2.273 8.356 -6.463 1.00 78.94 82 ALA A CA 1
ATOM 667 C C . ALA A 1 82 ? -1.891 9.359 -5.356 1.00 78.94 82 ALA A C 1
ATOM 669 O O . ALA A 1 82 ? -0.837 9.985 -5.446 1.00 78.94 82 ALA A O 1
ATOM 670 N N . ARG A 1 83 ? -2.665 9.460 -4.260 1.00 73.19 83 ARG A N 1
ATOM 671 C CA . ARG A 1 83 ? -2.339 10.385 -3.150 1.00 73.19 83 ARG A CA 1
ATOM 672 C C . ARG A 1 83 ? -1.028 10.065 -2.444 1.00 73.19 83 ARG A C 1
ATOM 674 O O . ARG A 1 83 ? -0.377 10.969 -1.934 1.00 73.19 83 ARG A O 1
ATOM 681 N N . GLY A 1 84 ? -0.628 8.794 -2.418 1.00 63.28 84 GLY A N 1
ATOM 682 C CA . GLY A 1 84 ? 0.664 8.392 -1.861 1.00 63.28 84 GLY A CA 1
ATOM 683 C C . GLY A 1 84 ? 1.864 8.898 -2.670 1.00 63.28 84 GLY A C 1
ATOM 684 O O . GLY A 1 84 ? 2.958 8.976 -2.122 1.00 63.28 84 GLY A O 1
ATOM 685 N N . GLY A 1 85 ? 1.669 9.246 -3.949 1.00 52.03 85 GLY A N 1
ATOM 686 C CA . GLY A 1 85 ? 2.715 9.795 -4.816 1.00 52.03 85 GLY A CA 1
ATOM 687 C C . GLY A 1 85 ? 2.935 11.299 -4.642 1.00 52.03 85 GLY A C 1
ATOM 688 O O . GLY A 1 85 ? 4.071 11.747 -4.715 1.00 52.03 85 GLY A O 1
ATOM 689 N N . ALA A 1 86 ? 1.878 12.058 -4.338 1.00 46.25 86 ALA A N 1
ATOM 690 C CA . ALA A 1 86 ? 1.911 13.525 -4.287 1.00 46.25 86 ALA A CA 1
ATOM 691 C C . ALA A 1 86 ? 2.634 14.122 -3.060 1.00 46.25 86 ALA A C 1
ATOM 693 O O . ALA A 1 86 ? 2.875 15.321 -3.020 1.00 46.25 86 ALA A O 1
ATOM 694 N N . LYS A 1 87 ? 2.976 13.310 -2.047 1.00 48.31 87 LYS A N 1
ATOM 695 C CA . LYS A 1 87 ? 3.695 13.758 -0.835 1.00 48.31 87 LYS A CA 1
ATOM 696 C C . LYS A 1 87 ? 5.212 13.528 -0.875 1.00 48.31 87 LYS A C 1
ATOM 698 O O . LYS A 1 87 ? 5.866 13.680 0.151 1.00 48.31 87 LYS A O 1
ATOM 703 N N . ARG A 1 88 ? 5.780 13.142 -2.021 1.00 40.88 88 ARG A N 1
ATOM 704 C CA . ARG A 1 88 ? 7.230 13.236 -2.242 1.00 40.88 88 ARG A CA 1
ATOM 705 C C . ARG A 1 88 ? 7.553 14.684 -2.625 1.00 40.88 88 ARG A C 1
ATOM 707 O O . ARG A 1 88 ? 7.518 15.005 -3.806 1.00 40.88 88 ARG A O 1
ATOM 714 N N . LYS A 1 89 ? 7.762 15.535 -1.621 1.00 38.84 89 LYS A N 1
ATOM 715 C CA . LYS A 1 89 ? 8.694 16.660 -1.741 1.00 38.84 89 LYS A CA 1
ATOM 716 C C . LYS A 1 89 ? 10.065 16.141 -1.331 1.00 38.84 89 LYS A C 1
ATOM 718 O O . LYS A 1 89 ? 10.086 15.308 -0.392 1.00 38.84 89 LYS A O 1
#

Sequence (89 aa):
MAPRRAKNPGKTSRYYQSAKGRKSYEKQKKKQKKINSTAAKRKYRKILSRRRRKLGIMGKGGKDVSHKGNRLTLEIPKKNRARGGAKRK